Protein AF-A0AAD6IBX6-F1 (afdb_monomer)

pLDDT: mean 92.09, std 8.13, range [56.56, 98.44]

Sequence (114 aa):
MPEEQGRRFPHWHADSPFQECEDFIRALEKERKRVMGDEKHYYLDTLANHHDYQRRGAGSMLVKWGCDLADKDGVAAYVDASKEGAPLYQRRGFVDFSLPGSEVAAMARGKKTA

Solvent-accessible surface area (backbone atoms only — not comparable to full-atom values): 7007 Å² total; per-residue (Å²): 105,80,89,75,50,72,76,92,61,77,86,72,59,89,88,45,66,56,68,61,53,50,54,51,54,52,49,52,53,49,48,50,44,70,74,46,59,89,58,63,58,49,71,61,86,81,86,86,68,60,77,94,61,54,98,70,52,62,69,59,53,54,53,48,53,53,50,54,50,26,52,74,71,66,24,19,38,37,36,80,25,47,75,86,49,39,67,65,43,43,79,72,60,32,45,78,68,49,58,94,88,56,80,50,38,39,27,41,23,77,53,72,81,131

Radius of gyration: 14.84 Å; Cα contacts (8 Å, |Δi|>4): 126; chains: 1; bounding box: 36×30×38 Å

Foldseek 3Di:
DLVVDDDPDDQDDPPDPRVVVVVVVVVLSVLLCVVQPPFFEAEPPDDDDDPVCPPVCPSLVVLLVRLVVCQVVQGKYWYFAAPVRVVSVVVVQWDFPDDPPDRTTTIIHHHDDD

Organism: Penicillium canescens (NCBI:txid5083)

Structure (mmCIF, N/CA/C/O backbone):
data_AF-A0AAD6IBX6-F1
#
_entry.id   AF-A0AAD6IBX6-F1
#
loop_
_atom_site.group_PDB
_atom_site.id
_atom_site.type_symbol
_atom_site.label_atom_id
_atom_site.label_alt_id
_atom_site.label_comp_id
_atom_site.label_asym_id
_atom_site.label_entity_id
_atom_site.label_seq_id
_atom_site.pdbx_PDB_ins_code
_atom_site.Cartn_x
_atom_site.Cartn_y
_atom_site.Cartn_z
_atom_site.occupancy
_atom_site.B_iso_or_equiv
_atom_site.auth_seq_id
_atom_site.auth_comp_id
_atom_site.auth_asym_id
_atom_site.auth_atom_id
_atom_site.pdbx_PDB_model_num
ATOM 1 N N . MET A 1 1 ? 1.404 -11.557 11.112 1.00 60.50 1 MET A N 1
ATOM 2 C CA . MET A 1 1 ? 2.277 -10.370 10.970 1.00 60.50 1 MET A CA 1
ATOM 3 C C . MET A 1 1 ? 3.279 -10.570 9.836 1.00 60.50 1 MET A C 1
ATOM 5 O O . MET A 1 1 ? 3.390 -11.708 9.397 1.00 60.50 1 MET A O 1
ATOM 9 N N . PRO A 1 2 ? 3.961 -9.529 9.308 1.00 62.06 2 PRO A N 1
ATOM 10 C CA . PRO A 1 2 ? 4.959 -9.685 8.240 1.00 62.06 2 PRO A CA 1
ATOM 11 C C . PRO A 1 2 ? 5.982 -10.791 8.525 1.00 62.06 2 P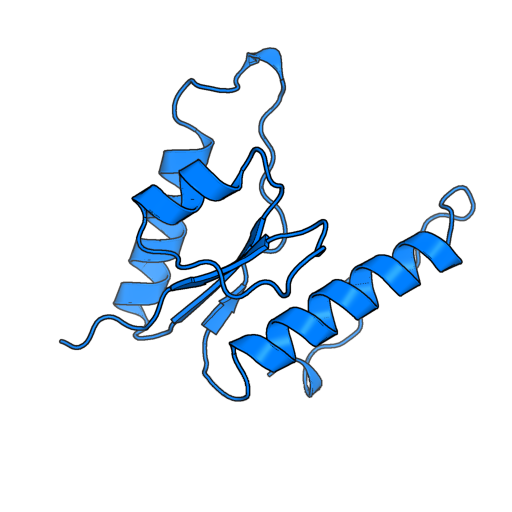RO A C 1
ATOM 13 O O . PRO A 1 2 ? 6.241 -11.619 7.668 1.00 62.06 2 PRO A O 1
ATOM 16 N N . GLU A 1 3 ? 6.492 -10.855 9.755 1.00 67.25 3 GLU A N 1
ATOM 17 C CA . GLU A 1 3 ? 7.457 -11.875 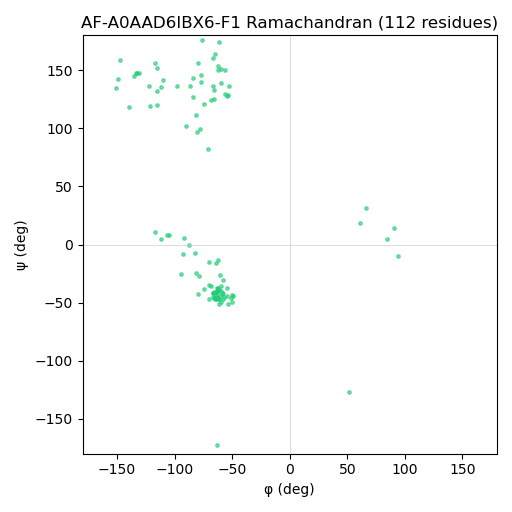10.197 1.00 67.25 3 GLU A CA 1
ATOM 18 C C . GLU A 1 3 ? 6.897 -13.301 10.336 1.00 67.25 3 GLU A C 1
ATOM 20 O O . GLU A 1 3 ? 7.668 -14.253 10.411 1.00 67.25 3 GLU A O 1
ATOM 25 N N . GLU A 1 4 ? 5.576 -13.472 10.352 1.00 71.38 4 GLU A N 1
AT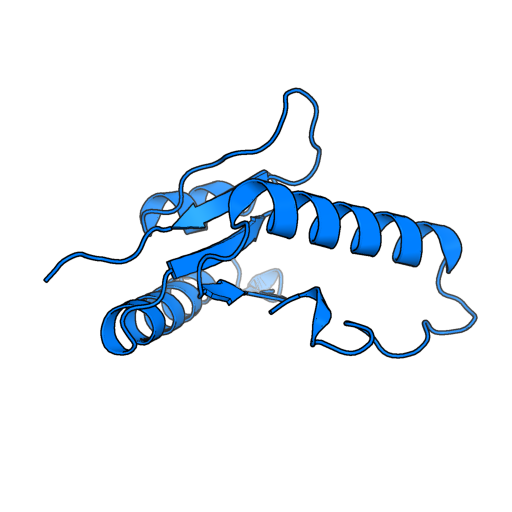OM 26 C CA . GLU A 1 4 ? 4.925 -14.793 10.373 1.00 71.38 4 GLU A CA 1
ATOM 27 C C . GLU A 1 4 ? 4.595 -15.289 8.957 1.00 71.38 4 GLU A C 1
ATOM 29 O O . GLU A 1 4 ? 4.146 -16.420 8.772 1.00 71.38 4 GLU A O 1
ATOM 34 N N . GLN A 1 5 ? 4.763 -14.427 7.951 1.00 68.38 5 GLN A N 1
ATOM 35 C CA . GLN A 1 5 ? 4.484 -14.731 6.556 1.00 68.38 5 GLN A CA 1
ATOM 36 C C . GLN A 1 5 ? 5.733 -15.371 5.943 1.00 68.38 5 GLN A C 1
ATOM 38 O O . GLN A 1 5 ? 6.856 -14.924 6.169 1.00 68.38 5 GLN A O 1
ATOM 43 N N . GLY A 1 6 ? 5.540 -16.439 5.164 1.00 75.62 6 GLY A N 1
ATOM 44 C CA . GLY A 1 6 ? 6.603 -16.968 4.312 1.00 75.62 6 GLY A CA 1
ATOM 45 C C . GLY A 1 6 ? 7.020 -15.950 3.246 1.00 75.62 6 GLY A C 1
ATOM 46 O O . GLY A 1 6 ? 6.564 -14.808 3.224 1.00 75.62 6 GLY A O 1
ATOM 47 N N . ARG A 1 7 ? 7.873 -16.374 2.313 1.00 77.81 7 ARG A N 1
ATOM 48 C CA . ARG A 1 7 ? 8.296 -15.521 1.196 1.00 77.81 7 ARG A CA 1
ATOM 49 C C . ARG A 1 7 ? 7.070 -14.982 0.443 1.00 77.81 7 ARG A C 1
ATOM 51 O O . ARG A 1 7 ? 6.216 -15.770 0.041 1.00 77.81 7 ARG A O 1
ATOM 58 N N . ARG A 1 8 ? 6.998 -13.659 0.253 1.00 79.12 8 ARG A N 1
ATOM 59 C CA . ARG A 1 8 ? 5.861 -12.990 -0.406 1.00 79.12 8 ARG A CA 1
ATOM 60 C C . ARG A 1 8 ? 5.615 -13.512 -1.822 1.00 79.12 8 ARG A C 1
ATOM 62 O O . ARG A 1 8 ? 4.472 -13.744 -2.197 1.00 79.12 8 ARG A O 1
ATOM 69 N N . PHE A 1 9 ? 6.690 -13.727 -2.577 1.00 81.94 9 PHE A N 1
ATOM 70 C CA . PHE A 1 9 ? 6.646 -14.291 -3.921 1.00 81.94 9 PHE A CA 1
ATOM 71 C C . PHE A 1 9 ? 7.348 -15.651 -3.971 1.00 81.94 9 PHE A C 1
ATOM 73 O O . PHE A 1 9 ? 8.275 -15.902 -3.186 1.00 81.94 9 PHE A O 1
ATOM 80 N N . PRO A 1 10 ? 6.936 -16.538 -4.898 1.00 84.88 10 PRO A N 1
ATOM 81 C CA . PRO A 1 10 ? 7.728 -17.711 -5.236 1.00 84.88 10 PRO A CA 1
ATOM 82 C C . PRO A 1 10 ? 9.094 -17.290 -5.797 1.00 84.88 10 PRO A C 1
ATOM 84 O O . PRO A 1 10 ? 9.371 -16.111 -6.013 1.00 84.88 10 PRO A O 1
ATOM 87 N N . HIS A 1 11 ? 9.964 -18.268 -6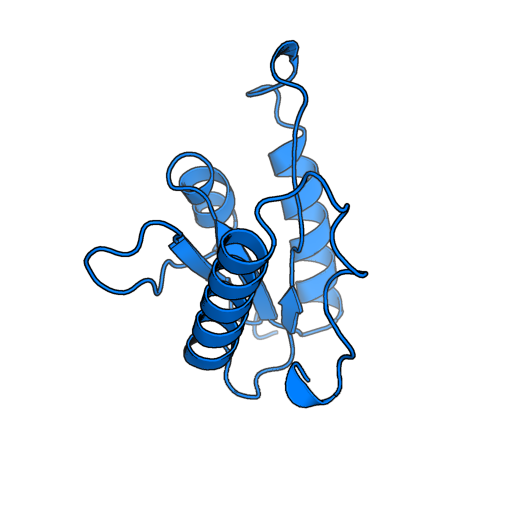.046 1.00 87.62 11 HIS A N 1
ATOM 88 C CA . HIS A 1 11 ? 11.232 -17.989 -6.711 1.00 87.62 11 HIS A CA 1
ATOM 89 C C . HIS A 1 11 ? 10.984 -17.292 -8.060 1.00 87.62 11 HIS A C 1
ATOM 91 O O . HIS A 1 11 ? 10.169 -17.762 -8.856 1.00 87.62 11 HIS A O 1
ATOM 97 N N . TRP A 1 12 ? 11.678 -16.176 -8.294 1.00 90.38 12 TRP A N 1
ATOM 98 C CA . TRP A 1 12 ? 11.652 -15.464 -9.568 1.00 90.38 12 TRP A CA 1
ATOM 99 C C . TRP A 1 12 ? 12.049 -16.379 -10.730 1.00 90.38 12 TRP A C 1
ATOM 101 O O . TRP A 1 12 ? 12.838 -17.312 -10.566 1.00 90.38 12 TRP A O 1
ATOM 111 N N . HIS A 1 13 ? 11.503 -16.099 -11.913 1.00 93.12 13 HIS A N 1
ATOM 112 C CA . HIS A 1 13 ? 11.910 -16.791 -13.132 1.00 93.12 13 HIS A CA 1
ATOM 113 C C . HIS A 1 13 ? 13.395 -16.521 -13.419 1.00 93.12 13 HIS A C 1
ATOM 115 O O . HIS A 1 13 ? 13.891 -15.444 -13.097 1.00 93.12 13 HIS A O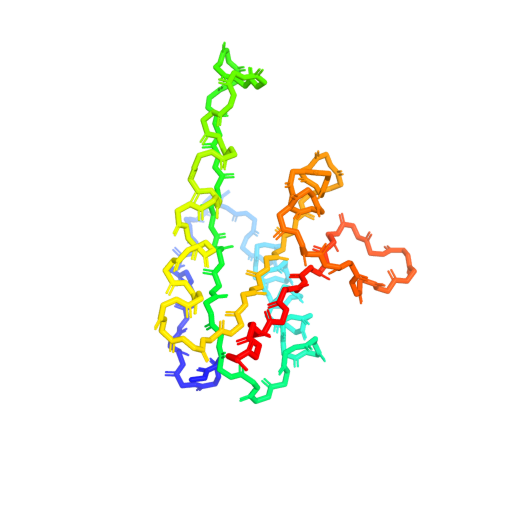 1
ATOM 121 N N . ALA A 1 14 ? 14.093 -17.460 -14.063 1.00 92.50 14 ALA A N 1
ATOM 122 C CA . ALA A 1 14 ? 15.528 -17.332 -14.343 1.00 92.50 14 ALA A CA 1
ATOM 123 C C . ALA A 1 14 ? 15.880 -16.082 -15.174 1.00 92.50 14 ALA A C 1
ATOM 125 O O . ALA A 1 14 ? 16.945 -15.504 -14.990 1.00 92.50 14 ALA A O 1
ATOM 126 N N . ASP A 1 15 ? 14.960 -15.648 -16.038 1.00 95.12 15 ASP A N 1
ATOM 127 C CA . ASP A 1 15 ? 15.118 -14.447 -16.873 1.00 95.12 15 ASP A CA 1
ATOM 128 C C . ASP A 1 15 ? 14.780 -13.139 -16.140 1.00 95.12 15 ASP A C 1
ATOM 130 O O . ASP A 1 15 ? 14.938 -12.052 -16.690 1.00 95.12 15 ASP A O 1
ATOM 134 N N . SER A 1 16 ? 14.253 -13.220 -14.916 1.00 93.50 16 SER A N 1
ATOM 135 C CA . SER A 1 16 ? 13.980 -12.028 -14.113 1.00 93.50 16 SER A CA 1
ATOM 136 C C . SER A 1 16 ? 15.286 -11.494 -13.525 1.00 93.50 16 SER A C 1
ATOM 138 O O . SER A 1 16 ? 16.146 -12.290 -13.137 1.00 93.50 16 SER A O 1
ATOM 140 N N . PRO A 1 17 ? 15.441 -10.167 -13.382 1.00 94.12 17 PRO A N 1
ATOM 141 C CA . PRO A 1 17 ? 16.592 -9.589 -12.703 1.00 94.12 17 PRO A CA 1
ATOM 142 C C . PRO A 1 17 ? 16.494 -9.876 -11.197 1.00 94.12 17 PRO A C 1
ATOM 144 O O . PRO A 1 17 ? 16.017 -9.062 -10.412 1.00 94.12 17 PRO A O 1
ATOM 147 N N . PHE A 1 18 ? 16.914 -11.080 -10.796 1.00 91.31 18 PHE A N 1
ATOM 148 C CA . PHE A 1 18 ? 16.639 -11.657 -9.477 1.00 91.31 18 PHE A CA 1
ATOM 149 C C . PHE A 1 18 ? 16.985 -10.709 -8.327 1.00 91.31 18 PHE A C 1
ATOM 151 O O . PHE A 1 18 ? 16.163 -10.492 -7.439 1.00 91.31 18 PHE A O 1
ATOM 158 N N . GLN A 1 19 ? 18.192 -10.136 -8.354 1.00 92.38 19 GLN A N 1
ATOM 159 C CA . GLN A 1 19 ? 18.669 -9.276 -7.274 1.00 92.38 19 GLN A CA 1
ATOM 160 C C . GLN A 1 19 ? 17.843 -7.990 -7.175 1.00 92.38 19 GLN A C 1
ATOM 162 O O . GLN A 1 19 ? 17.460 -7.595 -6.081 1.00 92.38 19 GLN A O 1
ATOM 167 N N . GLU A 1 20 ? 17.495 -7.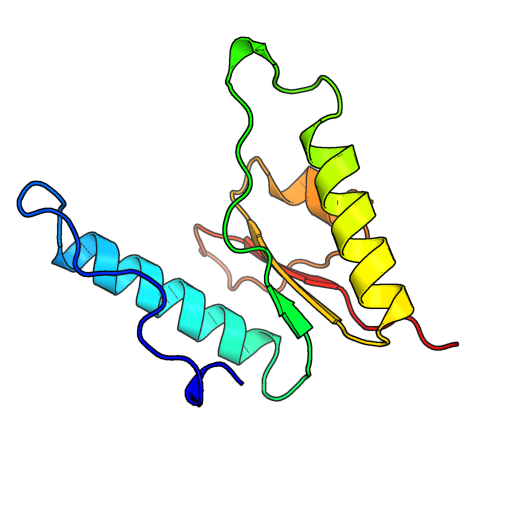389 -8.311 1.00 93.88 20 GLU A N 1
ATOM 168 C CA . GLU A 1 20 ? 16.686 -6.169 -8.361 1.00 93.88 20 GLU A CA 1
ATOM 169 C C . GLU A 1 20 ? 15.261 -6.430 -7.860 1.00 93.88 20 GLU A C 1
ATOM 171 O O . GLU A 1 20 ? 14.722 -5.638 -7.087 1.00 93.88 20 GLU A O 1
ATOM 176 N N . CYS A 1 21 ? 14.663 -7.565 -8.240 1.00 92.88 21 CYS A N 1
ATOM 177 C CA . CYS A 1 21 ? 13.356 -7.973 -7.733 1.00 92.88 21 CYS A CA 1
ATOM 178 C C . CYS A 1 21 ? 13.386 -8.200 -6.215 1.00 92.88 21 CYS A C 1
ATOM 180 O O . CYS A 1 21 ? 12.515 -7.702 -5.503 1.00 92.88 21 CYS A O 1
ATOM 182 N N . GLU A 1 22 ? 14.388 -8.917 -5.701 1.00 91.81 22 GLU A N 1
ATOM 183 C CA . GLU A 1 22 ? 14.536 -9.146 -4.261 1.00 91.81 22 GLU A CA 1
ATOM 184 C C . GLU A 1 22 ? 14.748 -7.841 -3.491 1.00 91.81 22 GLU A C 1
ATOM 186 O O . GLU A 1 22 ? 14.097 -7.630 -2.467 1.00 91.81 22 GLU A O 1
ATOM 191 N N . ASP A 1 23 ? 15.624 -6.960 -3.973 1.00 93.31 23 ASP A N 1
ATOM 192 C CA . ASP A 1 23 ? 15.914 -5.681 -3.323 1.00 93.31 23 ASP A CA 1
ATOM 193 C C . ASP A 1 23 ? 14.678 -4.781 -3.304 1.00 93.31 23 ASP A C 1
ATOM 195 O O . ASP A 1 23 ? 14.361 -4.179 -2.274 1.00 93.31 23 ASP A O 1
ATOM 199 N N . PHE A 1 24 ? 13.924 -4.758 -4.406 1.00 92.31 24 PHE A N 1
ATOM 200 C CA . PHE A 1 24 ? 12.663 -4.034 -4.486 1.00 92.31 24 PHE A CA 1
ATOM 201 C C . PHE A 1 24 ? 11.641 -4.566 -3.475 1.00 92.31 24 PHE A C 1
ATOM 203 O O . PHE A 1 24 ? 11.113 -3.794 -2.675 1.00 92.31 24 PHE A O 1
ATOM 210 N N . ILE A 1 25 ? 11.395 -5.880 -3.439 1.00 91.94 25 ILE A N 1
ATOM 211 C CA . ILE A 1 25 ? 10.423 -6.464 -2.504 1.00 91.94 25 ILE A CA 1
ATOM 212 C C . ILE A 1 25 ? 10.839 -6.260 -1.046 1.00 91.94 25 ILE A C 1
ATOM 214 O O . ILE A 1 25 ? 9.998 -5.895 -0.222 1.00 91.94 25 ILE A O 1
ATOM 218 N N . ARG A 1 26 ? 12.130 -6.405 -0.727 1.00 91.50 26 ARG A N 1
ATOM 219 C CA . ARG A 1 26 ? 12.655 -6.129 0.620 1.00 91.50 26 ARG A CA 1
ATOM 220 C C . ARG A 1 26 ? 12.444 -4.675 1.027 1.00 91.50 26 ARG A C 1
ATOM 222 O O . ARG A 1 26 ? 12.123 -4.413 2.187 1.00 91.50 26 ARG A O 1
ATOM 229 N N . ALA A 1 27 ? 12.610 -3.733 0.099 1.00 92.81 27 ALA A N 1
ATOM 230 C CA . ALA A 1 27 ? 12.347 -2.324 0.363 1.00 92.81 27 ALA A CA 1
ATOM 231 C C . ALA A 1 27 ? 10.865 -2.083 0.699 1.00 92.81 27 ALA A C 1
ATOM 233 O O . ALA A 1 27 ? 10.580 -1.442 1.710 1.00 92.81 27 ALA A O 1
ATOM 234 N N . LEU A 1 28 ? 9.933 -2.661 -0.069 1.00 93.81 28 LEU A N 1
ATOM 235 C CA . LEU A 1 28 ? 8.494 -2.555 0.215 1.00 93.81 28 LEU A CA 1
ATOM 236 C C . LEU A 1 28 ? 8.129 -3.155 1.582 1.00 93.81 28 LEU A C 1
ATOM 238 O O . LEU A 1 28 ? 7.408 -2.548 2.372 1.00 93.81 28 LEU A O 1
ATOM 242 N N . GLU A 1 29 ? 8.665 -4.333 1.913 1.00 92.25 29 GLU A N 1
ATOM 243 C CA . GLU A 1 29 ? 8.421 -4.969 3.214 1.00 92.25 29 GLU A CA 1
ATOM 244 C C . GLU A 1 29 ? 8.948 -4.126 4.382 1.00 92.25 29 GLU A C 1
ATOM 246 O O . GLU A 1 29 ? 8.280 -4.011 5.417 1.00 92.25 29 GLU A O 1
ATOM 251 N N . LYS A 1 30 ? 10.116 -3.495 4.210 1.00 92.75 30 LYS A N 1
ATOM 252 C CA . LYS A 1 30 ? 10.696 -2.583 5.199 1.00 92.75 30 LYS A CA 1
ATOM 253 C C . LYS A 1 30 ? 9.819 -1.351 5.409 1.00 92.75 30 LYS A C 1
ATOM 255 O O . LYS A 1 30 ? 9.575 -0.979 6.557 1.00 92.75 30 LYS A O 1
ATOM 260 N N . GLU A 1 31 ? 9.325 -0.742 4.335 1.00 95.50 31 GLU A N 1
ATOM 261 C CA . GLU A 1 31 ? 8.441 0.423 4.422 1.00 95.50 31 GLU A CA 1
ATOM 262 C C . GLU A 1 31 ? 7.099 0.067 5.064 1.00 95.50 31 GLU A C 1
ATOM 264 O O . GLU A 1 31 ? 6.649 0.774 5.968 1.00 95.50 31 GLU A O 1
ATOM 269 N N . ARG A 1 32 ? 6.511 -1.081 4.710 1.00 94.50 32 ARG A N 1
ATOM 270 C CA . ARG A 1 32 ? 5.301 -1.584 5.371 1.00 94.50 32 ARG A CA 1
ATOM 271 C C . ARG A 1 32 ? 5.508 -1.762 6.867 1.00 94.50 32 ARG A C 1
ATOM 273 O O . ARG A 1 32 ? 4.683 -1.302 7.653 1.00 94.50 32 ARG A O 1
ATOM 280 N N . LYS A 1 33 ? 6.615 -2.392 7.272 1.00 93.81 33 LYS A N 1
ATOM 281 C CA . LYS A 1 33 ? 6.946 -2.578 8.691 1.00 93.81 33 LYS A CA 1
ATOM 282 C C . LYS A 1 33 ? 7.167 -1.244 9.403 1.00 93.81 33 LYS A C 1
ATOM 284 O O . LYS A 1 33 ? 6.702 -1.081 10.525 1.00 93.81 33 LYS A O 1
ATOM 289 N N . ARG A 1 34 ? 7.825 -0.277 8.759 1.00 96.00 34 ARG A N 1
ATOM 290 C CA . ARG A 1 34 ? 8.038 1.067 9.316 1.00 96.00 34 ARG A CA 1
ATOM 291 C C . ARG A 1 34 ? 6.721 1.811 9.544 1.00 96.00 34 ARG A C 1
ATOM 293 O O . ARG A 1 34 ? 6.576 2.461 10.573 1.00 96.00 34 ARG A O 1
ATOM 300 N N . VAL A 1 35 ? 5.800 1.754 8.583 1.00 97.00 35 VAL A N 1
ATOM 301 C CA . VAL A 1 35 ? 4.541 2.514 8.632 1.00 97.00 35 VAL A CA 1
ATOM 302 C C . VAL A 1 35 ? 3.508 1.844 9.532 1.00 97.00 35 VAL A C 1
ATOM 304 O O . VAL A 1 35 ? 2.835 2.528 10.297 1.00 97.00 35 VAL A O 1
ATOM 307 N N . MET A 1 36 ? 3.379 0.519 9.455 1.00 95.81 36 MET A N 1
ATOM 308 C CA . MET A 1 36 ? 2.330 -0.207 10.170 1.00 95.81 36 MET A CA 1
ATOM 309 C C . MET A 1 36 ? 2.783 -0.746 11.528 1.00 95.81 36 MET A C 1
ATOM 311 O O . MET A 1 36 ? 1.943 -0.943 12.400 1.00 95.81 36 MET A O 1
ATOM 315 N N . GLY A 1 37 ? 4.080 -0.992 11.733 1.00 93.81 37 GLY A N 1
ATOM 316 C CA . GLY A 1 37 ? 4.567 -1.683 12.927 1.00 93.81 37 GLY A CA 1
ATOM 317 C C . GLY A 1 37 ? 3.812 -2.996 13.151 1.00 93.81 37 GLY A C 1
ATOM 318 O O . 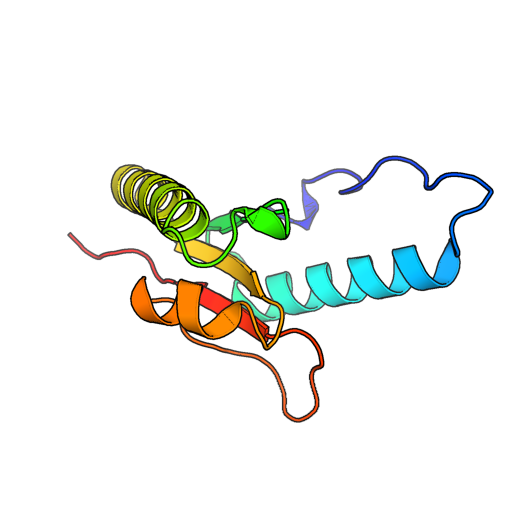GLY A 1 37 ? 3.664 -3.796 12.223 1.00 93.81 37 GLY A O 1
ATOM 319 N N . ASP A 1 38 ? 3.276 -3.160 14.361 1.00 91.94 38 ASP A N 1
ATOM 320 C CA . ASP A 1 38 ? 2.485 -4.327 14.775 1.00 91.94 38 ASP A CA 1
ATOM 321 C C . ASP A 1 38 ? 0.970 -4.141 14.557 1.00 91.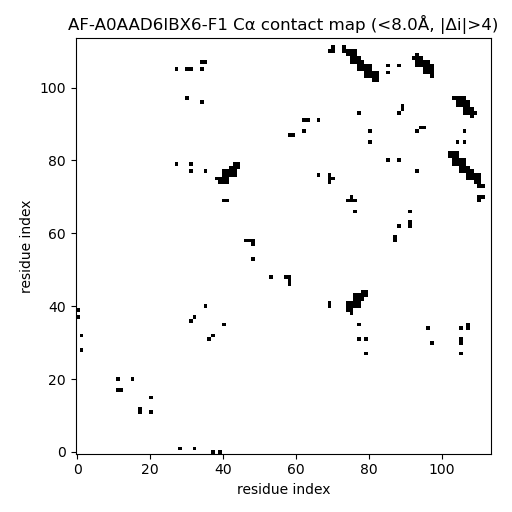94 38 ASP A C 1
ATOM 323 O O . ASP A 1 38 ? 0.161 -4.973 14.972 1.00 91.94 38 ASP A O 1
ATOM 327 N N . GLU A 1 39 ? 0.543 -3.043 13.928 1.00 93.31 39 GLU A N 1
ATOM 328 C CA . GLU A 1 39 ? -0.874 -2.788 13.685 1.00 93.31 39 GLU A CA 1
ATOM 329 C C . GLU A 1 39 ? -1.447 -3.830 12.721 1.00 93.31 39 GLU A C 1
ATOM 331 O O . GLU A 1 39 ? -0.968 -3.995 11.598 1.00 93.31 39 GLU A O 1
ATOM 336 N N . LYS A 1 40 ? -2.524 -4.518 13.115 1.00 93.19 40 LYS A N 1
ATOM 337 C CA . LYS A 1 40 ? -3.192 -5.492 12.240 1.00 93.19 40 LYS A CA 1
ATOM 338 C C . LYS A 1 40 ? -3.865 -4.779 11.064 1.00 93.19 40 LYS A C 1
ATOM 340 O O . LYS A 1 40 ? -4.720 -3.911 11.261 1.00 93.19 40 LYS A O 1
ATOM 345 N N . HIS A 1 41 ? -3.516 -5.190 9.847 1.00 95.25 41 HIS A N 1
ATOM 346 C CA . HIS A 1 41 ? -3.972 -4.545 8.621 1.00 95.25 41 HIS A CA 1
ATOM 347 C C . HIS A 1 41 ? -4.152 -5.514 7.456 1.00 95.25 41 HIS A C 1
ATOM 349 O O . HIS A 1 41 ? -3.529 -6.576 7.402 1.00 95.25 41 HIS A O 1
ATOM 355 N N . TYR A 1 42 ? -4.959 -5.097 6.486 1.00 96.38 42 TYR A N 1
ATOM 356 C CA . TYR A 1 42 ? -4.918 -5.645 5.138 1.00 96.38 42 TYR A CA 1
ATOM 357 C C . TYR A 1 42 ? -3.847 -4.976 4.300 1.00 96.38 42 TYR A C 1
ATOM 359 O O . TYR A 1 42 ? -3.604 -3.775 4.404 1.00 96.38 42 TYR A O 1
ATOM 367 N N . TYR A 1 43 ? -3.217 -5.779 3.452 1.00 95.00 43 TYR A N 1
ATOM 368 C CA . TYR A 1 43 ? -2.230 -5.318 2.499 1.00 95.00 43 TYR A CA 1
ATOM 369 C C . TYR A 1 43 ? -2.755 -5.532 1.084 1.00 95.00 43 TYR A C 1
ATOM 371 O O . TYR A 1 43 ? -3.057 -6.662 0.699 1.00 95.00 43 TYR A O 1
ATOM 379 N N . LEU A 1 44 ? -2.889 -4.446 0.321 1.00 95.94 44 LEU A N 1
ATOM 380 C CA . LEU A 1 44 ? -3.203 -4.536 -1.099 1.00 95.94 44 LEU A CA 1
ATOM 381 C C . LEU A 1 44 ? -1.914 -4.839 -1.869 1.00 95.94 44 LEU A C 1
ATOM 383 O O . LEU A 1 44 ? -1.138 -3.936 -2.166 1.00 95.94 44 LEU A O 1
ATOM 387 N N . ASP A 1 45 ? -1.709 -6.121 -2.167 1.00 89.88 45 ASP A N 1
ATOM 388 C CA . ASP A 1 45 ? -0.467 -6.636 -2.748 1.00 89.88 45 ASP A CA 1
ATOM 389 C C . ASP A 1 45 ? -0.249 -6.204 -4.206 1.00 89.88 45 ASP A C 1
ATOM 391 O O . ASP A 1 45 ? 0.833 -5.763 -4.582 1.00 89.88 45 ASP A O 1
ATOM 395 N N . THR A 1 46 ? -1.277 -6.321 -5.051 1.00 91.19 46 THR A N 1
ATOM 396 C CA . THR A 1 46 ? -1.219 -5.908 -6.459 1.00 91.19 46 THR A CA 1
ATOM 397 C C . THR A 1 46 ? -2.598 -5.485 -6.947 1.00 91.19 46 THR A C 1
ATOM 399 O O . THR A 1 46 ? -3.595 -6.173 -6.733 1.00 91.19 46 THR A O 1
ATOM 402 N N . LEU A 1 47 ? -2.649 -4.356 -7.652 1.00 93.19 47 LEU A N 1
ATOM 403 C CA . LEU A 1 47 ? -3.832 -3.886 -8.362 1.00 93.19 47 LEU A CA 1
ATOM 404 C C . LEU A 1 47 ? -3.405 -3.308 -9.707 1.00 93.19 47 LEU A C 1
ATOM 406 O O . LEU A 1 47 ? -2.686 -2.314 -9.764 1.00 93.19 47 LEU A O 1
ATOM 410 N N . ALA A 1 48 ? -3.895 -3.903 -10.787 1.00 91.62 48 ALA A N 1
ATOM 411 C CA . ALA A 1 48 ? -3.615 -3.454 -12.140 1.00 91.62 48 ALA A CA 1
ATOM 412 C C . ALA A 1 48 ? -4.906 -3.397 -12.956 1.00 91.62 48 ALA A C 1
ATOM 414 O O . ALA A 1 48 ? -5.820 -4.196 -12.764 1.00 91.62 48 ALA A O 1
ATOM 415 N N . ASN A 1 49 ? -4.965 -2.447 -13.887 1.00 91.19 49 ASN A N 1
ATOM 416 C CA . ASN A 1 49 ? -5.995 -2.394 -14.916 1.00 91.19 49 ASN A CA 1
ATOM 417 C C . ASN A 1 49 ? -5.302 -2.418 -16.274 1.00 91.19 49 ASN A C 1
ATOM 419 O O . ASN A 1 49 ? -4.332 -1.681 -16.480 1.00 91.19 49 ASN A O 1
ATOM 423 N N . HIS A 1 50 ? -5.838 -3.210 -17.201 1.00 92.69 50 HIS A N 1
ATOM 424 C CA . HIS A 1 50 ? -5.412 -3.179 -18.595 1.00 92.69 50 HIS A CA 1
ATOM 425 C C . HIS A 1 50 ? -5.486 -1.743 -19.131 1.00 92.69 50 HIS A C 1
ATOM 427 O O . HIS A 1 50 ? -6.466 -1.041 -18.865 1.00 92.69 50 HIS A O 1
ATOM 433 N N . HIS A 1 51 ? -4.458 -1.313 -19.868 1.00 91.31 51 HIS A N 1
ATOM 434 C CA . HIS A 1 51 ? -4.257 0.083 -20.269 1.00 91.31 51 HIS A CA 1
ATOM 435 C C . HIS A 1 51 ? -5.511 0.703 -20.917 1.00 91.31 51 HIS A C 1
ATOM 437 O O . HIS A 1 51 ? -5.987 1.748 -20.475 1.00 91.31 51 HIS A O 1
ATOM 443 N N . ASP A 1 52 ? -6.145 -0.016 -21.847 1.00 95.75 52 ASP A N 1
ATOM 444 C CA . ASP A 1 52 ? -7.351 0.436 -22.571 1.00 95.75 52 ASP A CA 1
ATOM 445 C C . ASP A 1 52 ? -8.601 0.645 -21.691 1.00 95.75 52 ASP A C 1
ATOM 447 O O . ASP A 1 52 ? -9.571 1.302 -22.094 1.00 95.75 52 ASP A O 1
ATOM 451 N N . TYR A 1 53 ? -8.587 0.106 -20.471 1.00 94.31 53 TYR A N 1
ATOM 452 C CA . TYR A 1 53 ? -9.697 0.143 -19.516 1.00 94.31 53 TYR A CA 1
ATOM 453 C C . TYR A 1 53 ? -9.399 1.015 -18.286 1.00 94.31 53 TYR A C 1
ATOM 455 O O . TYR A 1 53 ? -10.216 1.098 -17.362 1.00 94.31 53 TYR A O 1
ATOM 463 N N . GLN A 1 54 ? -8.255 1.701 -18.258 1.00 91.75 54 GLN A N 1
ATOM 464 C CA . GLN A 1 54 ? -7.918 2.640 -17.191 1.00 91.75 54 GLN A CA 1
ATOM 465 C C . GLN A 1 54 ? -8.839 3.869 -17.199 1.00 91.75 54 GLN A C 1
ATOM 467 O O . GLN A 1 54 ? -9.495 4.189 -18.187 1.00 91.75 54 GLN A O 1
ATOM 472 N N . ARG A 1 55 ? -8.897 4.576 -16.062 1.00 89.81 55 ARG A N 1
ATOM 473 C CA . ARG A 1 55 ? -9.700 5.804 -15.860 1.00 89.81 55 ARG A CA 1
ATOM 474 C C . ARG A 1 55 ? -11.220 5.632 -16.041 1.00 89.81 55 ARG A C 1
ATOM 476 O O . ARG A 1 55 ? -11.938 6.617 -16.143 1.00 89.81 55 ARG A O 1
ATOM 483 N N . ARG A 1 56 ? -11.723 4.391 -15.979 1.00 94.38 56 ARG A N 1
ATOM 484 C CA . ARG A 1 56 ? -13.164 4.048 -16.023 1.00 94.38 56 ARG A CA 1
ATOM 485 C C . ARG A 1 56 ? -13.753 3.597 -14.680 1.00 94.38 56 ARG A C 1
ATOM 487 O O . ARG A 1 56 ? -14.874 3.114 -14.623 1.00 94.38 56 ARG A O 1
ATOM 494 N N . GLY A 1 57 ? -12.992 3.718 -13.591 1.00 93.69 57 GLY A N 1
ATOM 495 C CA . GLY A 1 57 ? -13.476 3.458 -12.229 1.00 93.69 57 GLY A CA 1
ATOM 496 C C . GLY A 1 57 ? -13.248 2.047 -11.675 1.00 93.69 57 GLY A C 1
ATOM 497 O O . GLY A 1 57 ? -13.381 1.881 -10.465 1.00 93.69 57 GLY A O 1
ATOM 498 N N . ALA A 1 58 ? -12.811 1.072 -12.481 1.00 95.06 58 ALA A N 1
ATOM 499 C CA . ALA A 1 58 ? -12.593 -0.313 -12.034 1.00 95.06 58 ALA A CA 1
ATOM 500 C C . ALA A 1 58 ? -11.676 -0.416 -10.797 1.00 95.06 58 ALA A C 1
ATOM 502 O O . ALA A 1 58 ? -12.071 -0.968 -9.771 1.00 95.06 58 ALA A O 1
ATOM 503 N N . GLY A 1 59 ? -10.499 0.223 -10.831 1.00 94.44 59 GLY A N 1
ATOM 504 C CA . GLY A 1 59 ? -9.601 0.256 -9.668 1.00 94.44 59 GLY A CA 1
ATOM 505 C C . GLY A 1 59 ? -10.235 0.905 -8.431 1.00 94.44 59 GLY A C 1
ATOM 506 O O . GLY A 1 59 ? -10.047 0.435 -7.317 1.00 94.44 59 GLY A O 1
ATOM 507 N N . SER A 1 60 ? -11.060 1.939 -8.613 1.00 95.12 60 SER A N 1
ATOM 508 C CA . SER A 1 60 ? -11.750 2.610 -7.501 1.00 95.12 60 SER A CA 1
ATOM 509 C C . SER A 1 60 ? -12.807 1.728 -6.848 1.00 95.12 60 SER A C 1
ATOM 511 O O . SER A 1 60 ? -12.983 1.799 -5.632 1.00 95.12 60 SER A O 1
ATOM 513 N N . MET A 1 61 ? -13.494 0.899 -7.637 1.00 96.56 61 MET A N 1
ATOM 514 C CA . MET A 1 61 ? -14.454 -0.079 -7.129 1.00 96.56 61 MET A CA 1
ATOM 515 C C . MET A 1 61 ? -13.754 -1.152 -6.292 1.00 96.56 61 MET A C 1
ATOM 517 O O . MET A 1 61 ? -14.193 -1.425 -5.177 1.00 96.56 61 MET A O 1
ATOM 521 N N . LEU A 1 62 ? -12.638 -1.696 -6.787 1.00 96.94 62 LEU A N 1
ATOM 522 C CA . LEU A 1 62 ? -11.868 -2.729 -6.089 1.00 96.94 62 LEU A CA 1
ATOM 523 C C . LEU A 1 62 ? -11.264 -2.212 -4.777 1.00 96.94 62 LEU A C 1
ATOM 525 O O . LEU A 1 62 ? -11.430 -2.840 -3.734 1.00 96.94 62 LEU A O 1
ATOM 529 N N . VAL A 1 63 ? -10.640 -1.027 -4.797 1.00 97.44 63 VAL A N 1
ATOM 530 C CA . VAL A 1 63 ? -10.088 -0.413 -3.576 1.00 97.44 63 VAL A CA 1
ATOM 531 C C . VAL A 1 63 ? -11.195 -0.108 -2.571 1.00 97.44 63 VAL A C 1
ATOM 533 O O . VAL A 1 63 ? -11.014 -0.354 -1.381 1.00 97.44 63 VAL A O 1
ATOM 536 N N . LYS A 1 64 ? -12.353 0.398 -3.024 1.00 97.56 64 LYS A N 1
ATOM 537 C CA . LYS A 1 64 ? -13.490 0.649 -2.130 1.00 97.56 64 LYS A CA 1
ATOM 538 C C . LYS A 1 64 ? -13.938 -0.640 -1.445 1.00 97.56 64 LYS A C 1
ATOM 540 O O . LYS A 1 64 ? -14.064 -0.640 -0.228 1.00 97.56 64 LYS A O 1
ATOM 545 N N . TRP A 1 65 ? -14.133 -1.715 -2.206 1.00 97.88 65 TRP A N 1
ATOM 546 C CA . TRP A 1 65 ? -14.536 -3.006 -1.653 1.00 97.88 65 TRP A CA 1
ATOM 547 C C . TRP A 1 65 ? -13.546 -3.506 -0.590 1.00 97.88 65 TRP A C 1
ATOM 549 O O . TRP A 1 65 ? -13.965 -3.880 0.503 1.00 97.88 65 TRP A O 1
ATOM 559 N N . GLY A 1 66 ? -12.238 -3.427 -0.859 1.00 97.62 66 GLY A N 1
ATOM 560 C CA . GLY A 1 66 ? -11.213 -3.814 0.117 1.00 97.62 66 GLY A CA 1
ATOM 561 C C . GLY A 1 66 ? -11.219 -2.941 1.379 1.00 97.62 66 GLY A C 1
ATOM 562 O O . GLY A 1 66 ? -11.057 -3.454 2.483 1.00 97.62 66 GLY A O 1
ATOM 563 N N . CYS A 1 67 ? -11.467 -1.634 1.238 1.00 97.81 67 CYS A N 1
ATOM 564 C CA . CYS A 1 67 ? -11.613 -0.728 2.382 1.00 97.81 67 CYS A CA 1
ATOM 565 C C . CYS A 1 67 ? -12.866 -1.032 3.208 1.00 97.81 67 CYS A C 1
ATOM 567 O O . CYS A 1 67 ? -12.802 -0.996 4.432 1.00 97.81 67 CYS A O 1
ATOM 569 N N . ASP A 1 68 ? -13.995 -1.320 2.554 1.00 97.44 68 ASP A N 1
ATOM 570 C CA . ASP A 1 68 ? -15.238 -1.682 3.239 1.00 97.44 68 ASP A CA 1
ATOM 571 C C . ASP A 1 68 ? -15.052 -2.987 4.036 1.00 97.44 68 ASP A C 1
ATOM 573 O O . ASP A 1 68 ? -15.560 -3.114 5.149 1.00 97.44 68 ASP A O 1
ATOM 577 N N . LEU A 1 69 ? -14.293 -3.945 3.489 1.00 97.69 69 LEU A N 1
ATOM 578 C CA . LEU A 1 69 ? -13.944 -5.182 4.185 1.00 97.69 69 LEU A CA 1
ATOM 579 C C . LEU A 1 69 ? -13.027 -4.916 5.391 1.00 97.69 69 LEU A C 1
ATOM 581 O O . LEU A 1 69 ? -13.302 -5.415 6.477 1.00 97.69 69 LEU A O 1
ATOM 585 N N . ALA A 1 70 ? -11.992 -4.083 5.233 1.00 97.31 70 ALA A N 1
ATOM 586 C CA . ALA A 1 70 ? -11.117 -3.685 6.341 1.00 97.31 70 ALA A CA 1
ATOM 587 C C . ALA A 1 70 ? -11.898 -2.994 7.475 1.00 97.31 70 ALA A C 1
ATOM 589 O O . ALA A 1 70 ? -11.694 -3.307 8.647 1.00 97.31 70 ALA A O 1
ATOM 590 N N . ASP A 1 71 ? -12.834 -2.104 7.120 1.00 97.06 71 ASP A N 1
ATOM 591 C CA . ASP A 1 71 ? -13.720 -1.428 8.073 1.00 97.06 71 ASP A CA 1
ATOM 592 C C . ASP A 1 71 ? -14.597 -2.434 8.830 1.00 97.06 71 ASP A C 1
ATOM 594 O O . ASP A 1 71 ? -14.690 -2.369 10.055 1.00 97.06 71 ASP A O 1
ATOM 598 N N . LYS A 1 72 ? -15.216 -3.384 8.115 1.00 97.06 72 LYS A N 1
ATOM 599 C CA . LYS A 1 72 ? -16.052 -4.436 8.710 1.00 97.06 72 LYS A CA 1
ATOM 600 C C . LYS A 1 72 ? -15.270 -5.294 9.707 1.00 97.06 72 LYS A C 1
ATOM 602 O O . LYS A 1 72 ? -15.806 -5.649 10.753 1.00 97.06 72 LYS A O 1
ATOM 607 N N . ASP A 1 73 ? -14.025 -5.616 9.380 1.00 96.56 73 ASP A N 1
ATOM 608 C CA . ASP A 1 73 ? -13.179 -6.488 10.196 1.00 96.56 73 ASP A CA 1
ATOM 609 C C . ASP A 1 73 ? -12.408 -5.721 11.285 1.00 96.56 73 ASP A C 1
ATOM 611 O O . ASP A 1 73 ? -11.664 -6.322 12.064 1.00 96.56 73 ASP A O 1
ATOM 615 N N . GLY A 1 74 ? -12.581 -4.395 11.361 1.00 96.50 74 GLY A N 1
ATOM 616 C CA . GLY A 1 74 ? -11.946 -3.543 12.365 1.00 96.50 74 GLY A CA 1
ATOM 617 C C . GLY A 1 74 ? -10.422 -3.467 12.227 1.00 96.50 74 GLY A C 1
ATOM 618 O O . GLY A 1 74 ? -9.717 -3.345 13.231 1.00 96.50 74 GLY A O 1
ATOM 619 N N . VAL A 1 75 ? -9.895 -3.569 11.004 1.00 96.69 75 VAL A N 1
ATOM 620 C CA . VAL A 1 75 ? -8.452 -3.551 10.710 1.00 96.69 75 VAL A CA 1
ATOM 621 C C . VAL A 1 75 ? -8.065 -2.353 9.842 1.00 96.69 75 VAL A C 1
ATOM 623 O O . VAL A 1 75 ? -8.889 -1.777 9.134 1.00 96.69 75 VAL A O 1
ATOM 626 N N . ALA A 1 76 ? -6.795 -1.950 9.913 1.00 97.50 76 ALA A N 1
ATOM 627 C CA . ALA A 1 76 ? -6.252 -0.909 9.043 1.00 97.50 76 ALA A CA 1
ATOM 628 C C . ALA A 1 76 ? -5.999 -1.451 7.619 1.00 97.50 76 ALA A C 1
ATOM 630 O O . ALA A 1 76 ? -6.151 -2.646 7.356 1.00 97.50 76 ALA A O 1
ATOM 631 N N . ALA A 1 77 ? -5.576 -0.589 6.694 1.00 98.06 77 ALA A N 1
ATOM 632 C CA . ALA A 1 77 ? -5.154 -0.993 5.353 1.00 98.06 77 ALA A CA 1
ATOM 633 C C . ALA A 1 77 ? -3.853 -0.295 4.929 1.00 98.06 77 ALA A C 1
ATOM 635 O O . ALA A 1 77 ? -3.637 0.870 5.254 1.00 98.06 77 ALA A O 1
ATOM 636 N N . TYR A 1 78 ? -3.010 -0.999 4.174 1.00 97.94 78 TYR A N 1
ATOM 637 C CA . TYR A 1 78 ? -1.730 -0.513 3.655 1.00 97.94 78 TYR A CA 1
ATOM 638 C C . TYR A 1 78 ? -1.584 -0.829 2.161 1.00 97.94 78 TYR A C 1
ATOM 640 O O . TYR A 1 78 ? -2.085 -1.856 1.689 1.00 97.94 78 TYR A O 1
ATOM 648 N N . VAL A 1 79 ? -0.896 0.042 1.421 1.00 97.94 79 VAL A N 1
ATOM 649 C CA . VAL A 1 79 ? -0.542 -0.163 0.013 1.00 97.94 79 VAL A CA 1
ATOM 650 C C . VAL A 1 79 ? 0.780 0.523 -0.330 1.00 97.94 79 VAL A C 1
ATOM 652 O O . VAL A 1 79 ? 1.047 1.643 0.103 1.00 97.94 79 VAL A O 1
ATOM 655 N N . ASP A 1 80 ? 1.562 -0.144 -1.173 1.00 97.06 80 ASP A N 1
ATOM 656 C CA . ASP A 1 80 ? 2.699 0.437 -1.880 1.00 97.06 80 ASP A CA 1
ATOM 657 C C . ASP A 1 80 ? 2.206 0.997 -3.217 1.00 97.06 80 ASP A C 1
ATOM 659 O O . ASP A 1 80 ? 1.911 0.257 -4.159 1.00 97.06 80 ASP A O 1
ATOM 663 N N . ALA A 1 81 ? 2.028 2.313 -3.289 1.00 96.44 81 ALA A N 1
ATOM 664 C CA . ALA A 1 81 ? 1.429 2.970 -4.440 1.00 96.44 81 ALA A CA 1
ATOM 665 C C . ALA A 1 81 ? 2.490 3.541 -5.386 1.00 96.44 81 ALA A C 1
ATOM 667 O O . ALA A 1 81 ? 3.428 4.221 -4.971 1.00 96.44 81 ALA A O 1
ATOM 668 N N . SER A 1 82 ? 2.293 3.352 -6.692 1.00 93.81 82 SER A N 1
ATOM 669 C CA . SER A 1 82 ? 2.996 4.173 -7.677 1.00 93.81 82 SER A CA 1
ATOM 670 C C . SER A 1 82 ? 2.591 5.642 -7.520 1.00 93.81 82 SER A C 1
ATOM 672 O O . SER A 1 82 ? 1.469 5.946 -7.100 1.00 93.81 82 SER A O 1
ATOM 674 N N . LYS A 1 83 ? 3.469 6.568 -7.924 1.00 90.12 83 LYS A N 1
ATOM 675 C CA . LYS A 1 83 ? 3.167 8.012 -7.921 1.00 90.12 83 LYS A CA 1
ATOM 676 C C . LYS A 1 83 ? 1.887 8.335 -8.714 1.00 90.12 83 LYS A C 1
ATOM 678 O O . LY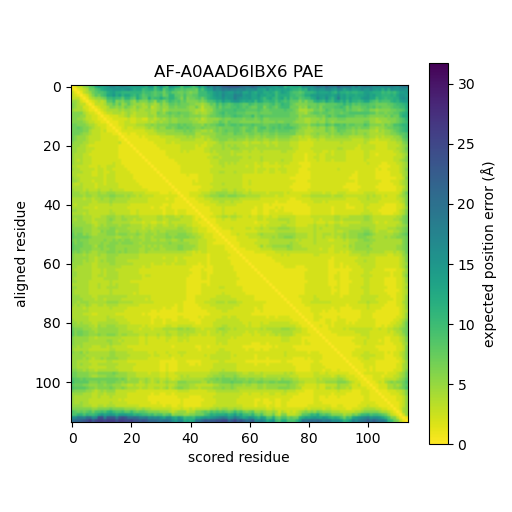S A 1 83 ? 1.084 9.152 -8.275 1.00 90.12 83 LYS A O 1
ATOM 683 N N . GLU A 1 84 ? 1.645 7.643 -9.834 1.00 89.75 84 GLU A N 1
ATOM 684 C CA . GLU A 1 84 ? 0.407 7.782 -10.623 1.00 89.75 84 GLU A CA 1
ATOM 685 C C . GLU A 1 84 ? -0.826 7.202 -9.904 1.00 89.75 84 GLU A C 1
ATOM 687 O O . GLU A 1 84 ? -1.931 7.734 -10.021 1.00 89.75 84 GLU A O 1
ATOM 692 N N . GLY A 1 85 ? -0.651 6.116 -9.147 1.00 91.44 85 GLY A N 1
ATOM 693 C CA . GLY A 1 85 ? -1.721 5.446 -8.412 1.00 91.44 85 GLY A CA 1
ATOM 694 C C . GLY A 1 85 ? -2.108 6.139 -7.104 1.00 91.44 85 GLY A C 1
ATOM 695 O O . GLY A 1 85 ? -3.262 6.034 -6.692 1.00 91.44 85 GLY A O 1
ATOM 696 N N . ALA A 1 86 ? -1.198 6.880 -6.466 1.00 95.06 86 ALA A N 1
ATOM 697 C CA . ALA A 1 86 ? -1.412 7.504 -5.155 1.00 95.06 86 ALA A CA 1
ATOM 698 C C . ALA A 1 86 ? -2.727 8.313 -5.036 1.00 95.06 86 ALA A C 1
ATOM 700 O O . ALA A 1 86 ? -3.469 8.096 -4.068 1.00 95.06 86 ALA A O 1
ATOM 701 N N . PRO A 1 87 ? -3.130 9.146 -6.023 1.00 95.19 87 PRO A N 1
ATOM 702 C CA . PRO A 1 87 ? -4.395 9.883 -5.959 1.00 95.19 87 PRO A CA 1
ATOM 703 C C . PRO A 1 87 ? -5.645 8.995 -5.863 1.00 95.19 87 PRO A C 1
ATOM 705 O O . PRO A 1 87 ? -6.674 9.430 -5.346 1.00 95.19 87 PRO A O 1
ATOM 708 N N . LEU A 1 88 ? -5.600 7.752 -6.363 1.00 95.38 88 LEU A N 1
ATOM 709 C CA . LEU A 1 88 ? -6.701 6.796 -6.207 1.00 95.38 88 LEU A CA 1
ATOM 710 C C . LEU A 1 88 ? -6.920 6.448 -4.733 1.00 95.38 88 LEU A C 1
ATOM 712 O O . LEU A 1 88 ? -8.059 6.463 -4.262 1.00 95.38 88 LEU A O 1
ATOM 716 N N . TYR A 1 89 ? -5.832 6.146 -4.027 1.00 97.75 89 TYR A N 1
ATOM 717 C CA . TYR A 1 89 ? -5.854 5.717 -2.633 1.00 97.75 89 TYR A CA 1
ATOM 718 C C . TYR A 1 89 ? -6.150 6.889 -1.691 1.00 97.75 89 TYR A C 1
ATOM 720 O O . TYR A 1 89 ? -6.959 6.742 -0.774 1.00 97.75 89 TYR A O 1
ATOM 728 N N . GLN A 1 90 ? -5.611 8.082 -1.968 1.00 97.62 90 GLN A N 1
ATOM 729 C CA . GLN A 1 90 ? -5.910 9.302 -1.199 1.00 97.62 90 GLN A CA 1
ATOM 730 C C . GLN A 1 90 ? -7.417 9.580 -1.122 1.00 97.62 90 GLN A C 1
ATOM 732 O O . GLN A 1 90 ? -7.962 9.807 -0.043 1.00 97.62 90 GLN A O 1
ATOM 737 N N . ARG A 1 91 ? -8.138 9.446 -2.246 1.00 95.75 91 ARG A N 1
ATOM 738 C CA . ARG A 1 91 ? -9.608 9.605 -2.289 1.00 95.75 91 ARG A CA 1
ATOM 739 C C . ARG A 1 91 ? -10.375 8.585 -1.437 1.00 95.75 91 ARG A C 1
ATOM 741 O O . ARG A 1 91 ? -11.575 8.748 -1.229 1.00 95.75 91 ARG A O 1
ATOM 748 N N . ARG A 1 92 ? -9.722 7.515 -0.976 1.00 96.00 92 ARG A N 1
ATOM 749 C CA . ARG A 1 92 ? -10.292 6.477 -0.101 1.00 96.00 92 ARG A CA 1
ATOM 750 C C . ARG A 1 92 ? -9.814 6.586 1.351 1.00 96.00 92 ARG A C 1
ATOM 752 O O . ARG A 1 92 ? -10.149 5.720 2.159 1.00 96.00 92 ARG A O 1
ATOM 759 N N . GLY A 1 93 ? -9.108 7.666 1.693 1.00 96.62 93 GLY A N 1
ATOM 760 C CA . GLY A 1 93 ? -8.657 7.960 3.053 1.00 96.62 93 GLY A CA 1
ATOM 761 C C . GLY A 1 93 ? -7.275 7.405 3.391 1.00 96.62 93 GLY A C 1
ATOM 762 O O . GLY A 1 93 ? -6.931 7.349 4.567 1.00 96.62 93 GLY A O 1
ATOM 763 N N . PHE A 1 94 ? -6.494 6.980 2.394 1.00 98.31 94 PHE A N 1
ATOM 764 C CA . PHE A 1 94 ? -5.086 6.663 2.616 1.00 98.31 94 PHE A CA 1
ATOM 765 C C . PHE A 1 94 ? -4.258 7.947 2.719 1.00 98.31 94 PHE A C 1
ATOM 767 O O . PHE A 1 94 ? -4.451 8.887 1.947 1.00 98.31 94 PHE A O 1
ATOM 774 N N . VAL A 1 95 ? -3.303 7.947 3.639 1.00 98.19 95 VAL A N 1
ATOM 775 C CA . VAL A 1 95 ? -2.309 9.002 3.840 1.00 98.19 95 VAL A CA 1
ATOM 776 C C . VAL A 1 95 ? -0.948 8.466 3.407 1.00 98.19 95 VAL A C 1
ATOM 778 O O . VAL A 1 95 ? -0.660 7.287 3.603 1.00 98.19 95 VAL A O 1
ATOM 781 N N . ASP A 1 96 ? -0.142 9.316 2.777 1.00 97.81 96 ASP A N 1
ATOM 782 C CA . ASP A 1 96 ? 1.221 8.992 2.356 1.00 97.81 96 ASP A CA 1
ATOM 783 C C . ASP A 1 96 ? 2.199 9.197 3.521 1.00 97.81 96 ASP A C 1
ATOM 785 O O . ASP A 1 96 ? 2.221 10.260 4.141 1.00 97.81 96 ASP A O 1
ATOM 789 N N . PHE A 1 97 ? 2.987 8.166 3.817 1.00 97.62 97 PHE A N 1
ATOM 790 C CA . PHE A 1 97 ? 4.009 8.146 4.860 1.00 97.62 97 PHE A CA 1
ATOM 791 C C . PHE A 1 97 ? 5.417 7.944 4.290 1.00 97.62 97 PHE A C 1
ATOM 793 O O . PHE A 1 97 ? 6.339 7.648 5.057 1.00 97.62 97 PHE A O 1
ATOM 800 N N . SER A 1 98 ? 5.595 8.028 2.969 1.00 95.12 98 SER A N 1
ATOM 801 C CA . SER A 1 98 ? 6.889 7.853 2.309 1.00 95.12 98 SER A CA 1
ATOM 802 C C . SER A 1 98 ? 7.933 8.872 2.775 1.00 95.12 98 SER A C 1
ATOM 804 O O . SER A 1 98 ? 7.620 9.981 3.215 1.00 95.12 98 SER A O 1
ATOM 806 N N . LEU A 1 99 ? 9.203 8.466 2.728 1.00 93.44 99 LEU A N 1
ATOM 807 C CA . LEU A 1 99 ? 10.318 9.350 3.049 1.00 93.44 99 LEU A CA 1
ATOM 808 C C . LEU A 1 99 ? 10.632 10.254 1.842 1.00 93.44 99 LEU A C 1
ATOM 810 O O . LEU A 1 99 ? 10.346 9.890 0.698 1.00 93.44 99 LEU A O 1
ATOM 814 N N . PRO A 1 100 ? 11.252 11.428 2.054 1.00 92.44 100 PRO A N 1
ATOM 815 C CA . PRO A 1 100 ? 11.701 12.264 0.947 1.00 92.44 100 PRO A CA 1
ATOM 816 C C . PRO A 1 100 ? 12.591 11.480 -0.029 1.00 92.44 100 PRO A C 1
ATOM 818 O O . PRO A 1 100 ? 13.557 10.840 0.382 1.00 92.44 100 PRO A O 1
ATOM 821 N N . GLY A 1 101 ? 12.264 11.542 -1.321 1.00 90.62 101 GLY A N 1
ATOM 822 C CA . GLY A 1 101 ? 12.998 10.834 -2.376 1.00 90.62 101 GLY A CA 1
ATOM 823 C C . GLY A 1 101 ? 12.579 9.376 -2.602 1.00 90.62 101 GLY A C 1
ATOM 824 O O . GLY A 1 101 ? 13.195 8.706 -3.425 1.00 90.62 101 GLY A O 1
ATOM 825 N N . SER A 1 102 ? 11.548 8.870 -1.919 1.00 92.44 102 SER A N 1
ATOM 826 C CA . SER A 1 102 ? 11.001 7.542 -2.210 1.00 92.44 102 SER A CA 1
ATOM 827 C C . SER A 1 102 ? 10.343 7.484 -3.597 1.00 92.44 102 SER A C 1
ATOM 829 O O . SER A 1 102 ? 9.563 8.356 -3.984 1.00 92.44 102 SER A O 1
ATOM 831 N N . GLU A 1 103 ? 10.617 6.409 -4.339 1.00 90.44 103 GLU A N 1
ATOM 832 C CA . GLU A 1 103 ? 9.992 6.162 -5.647 1.00 90.44 103 GLU A CA 1
ATOM 833 C C . GLU A 1 103 ? 8.590 5.553 -5.545 1.00 90.44 103 GLU A C 1
ATOM 835 O O . GLU A 1 103 ? 7.757 5.748 -6.433 1.00 90.44 103 GLU A O 1
ATOM 840 N N . VAL A 1 104 ? 8.313 4.868 -4.436 1.00 95.31 104 VAL A N 1
ATOM 841 C CA . VAL A 1 104 ? 7.025 4.250 -4.122 1.00 95.31 104 VAL A CA 1
ATOM 842 C C . VAL A 1 104 ? 6.429 4.946 -2.903 1.00 95.31 104 VAL A C 1
ATOM 844 O O . VAL A 1 104 ? 7.114 5.158 -1.901 1.00 95.31 104 VAL A O 1
ATOM 847 N N . ALA A 1 105 ? 5.154 5.315 -2.994 1.00 96.81 105 ALA A N 1
ATOM 848 C CA . ALA A 1 105 ? 4.426 5.934 -1.899 1.00 96.81 105 ALA A CA 1
ATOM 849 C C . ALA A 1 105 ? 3.931 4.848 -0.934 1.00 96.81 105 ALA A C 1
ATOM 851 O O . ALA A 1 105 ? 3.050 4.055 -1.268 1.00 96.81 105 ALA A O 1
ATOM 852 N N . ALA A 1 106 ? 4.496 4.827 0.271 1.00 97.62 106 ALA A N 1
ATOM 853 C CA . ALA A 1 106 ? 4.066 3.967 1.365 1.00 97.62 106 ALA A CA 1
ATOM 854 C C . ALA A 1 106 ? 2.805 4.564 2.002 1.00 97.62 106 ALA A C 1
ATOM 856 O O . ALA A 1 106 ? 2.890 5.503 2.796 1.00 97.62 106 ALA A O 1
ATOM 857 N N . MET A 1 107 ? 1.631 4.053 1.639 1.00 98.44 107 MET A N 1
ATOM 858 C CA . MET A 1 107 ? 0.358 4.661 2.012 1.00 98.44 107 MET A CA 1
ATOM 859 C C . MET A 1 107 ? -0.431 3.794 2.991 1.00 98.44 107 MET A C 1
ATOM 861 O O . MET A 1 107 ? -0.607 2.596 2.774 1.00 98.44 107 MET A O 1
ATOM 865 N N . ALA A 1 108 ? -0.989 4.411 4.033 1.00 98.31 108 ALA A N 1
ATOM 866 C CA . ALA A 1 108 ? -1.795 3.715 5.033 1.00 98.31 108 ALA A CA 1
ATOM 867 C C . ALA A 1 108 ? -3.127 4.414 5.298 1.00 98.31 108 ALA A C 1
ATOM 869 O O . ALA A 1 108 ? -3.239 5.639 5.264 1.00 98.31 108 ALA A O 1
ATOM 870 N N . ARG A 1 109 ? -4.141 3.611 5.604 1.00 98.06 109 ARG A N 1
ATOM 871 C CA . ARG A 1 109 ? -5.459 4.038 6.059 1.00 98.06 109 ARG A CA 1
ATOM 872 C C . ARG A 1 109 ? -5.722 3.406 7.420 1.00 98.06 109 ARG A C 1
ATOM 874 O O . ARG A 1 109 ? -5.761 2.182 7.537 1.00 98.06 109 ARG A O 1
ATOM 881 N N . GLY A 1 110 ? -5.913 4.243 8.436 1.00 96.00 110 GLY A N 1
ATOM 882 C CA . GLY A 1 110 ? -6.209 3.788 9.793 1.00 96.00 110 GLY A CA 1
ATOM 883 C C . GLY A 1 110 ? -7.560 3.074 9.909 1.00 96.00 110 GLY A C 1
ATOM 884 O O . GLY A 1 110 ? -8.424 3.187 9.031 1.00 96.00 110 GLY A O 1
ATOM 885 N N . LYS A 1 111 ? -7.741 2.352 11.019 1.00 93.75 111 LYS A N 1
ATOM 886 C CA . LYS A 1 111 ? -9.033 1.782 11.421 1.00 93.75 111 LYS A CA 1
ATOM 887 C C . LYS A 1 111 ? -10.055 2.904 11.596 1.00 93.75 111 LYS A C 1
ATOM 889 O O . LYS A 1 111 ? -9.740 3.939 12.183 1.00 93.75 111 LYS A O 1
ATOM 894 N N . LYS A 1 112 ? -11.291 2.692 11.146 1.00 85.12 112 LYS A N 1
ATOM 895 C CA . LYS A 1 112 ? -12.396 3.543 11.593 1.00 85.12 112 LYS A CA 1
ATOM 896 C C . LYS A 1 112 ? -12.748 3.161 13.025 1.00 85.12 112 LYS A C 1
ATOM 898 O O . LYS A 1 112 ? -13.079 2.009 13.289 1.00 85.12 112 LYS A O 1
ATOM 903 N N . THR A 1 113 ? -12.660 4.114 13.943 1.00 67.56 113 THR A N 1
ATOM 904 C CA . THR A 1 113 ? -13.296 3.990 15.255 1.00 67.56 113 THR A CA 1
ATOM 905 C C . THR A 1 113 ? -14.812 3.984 15.070 1.00 67.56 113 THR A C 1
ATOM 907 O O . THR A 1 113 ? -15.334 4.789 14.295 1.00 67.56 113 THR A O 1
ATOM 910 N N . ALA A 1 114 ? -15.476 3.030 15.727 1.00 56.56 114 ALA A N 1
ATOM 911 C CA . ALA A 1 114 ? -16.933 2.952 15.808 1.00 56.56 114 ALA A CA 1
ATOM 912 C C . ALA A 1 114 ? -17.517 4.143 16.579 1.00 56.56 114 ALA A C 1
ATOM 914 O O . ALA A 1 114 ? -16.813 4.654 17.483 1.00 56.56 114 ALA A O 1
#

Nearest PDB structures (foldseek):
  7k09-assembly1_A  TM=6.547E-01  e=5.085E-05  Streptomyces alboniger
  5us1-assembly4_H  TM=8.140E-01  e=7.067E-03  Providencia stuartii
  6vr2-assembly1_B  TM=8.017E-01  e=7.554E-03  Providencia stuartii
  5us1-assembly1_A  TM=8.172E-01  e=1.472E-02  Providencia stuartii
  2gpy-assembly1_B  TM=2.864E-01  e=6.583E-01  Halalkalibacterium halodurans C-125

Mean predicted aligned error: 3.79 Å

Secondary structure (DSSP, 8-state):
-GGGS--SS-PPPTTS-HHHHHHHHHHHHHHHHHHHTT--EEEE------GGGTTSSHHHHHHHHHHHHHHHTT-EEEEEE-TTTHHHHHTTT-EE-PPTT-SSEEEEEPPPP-

InterPro domains:
  IPR000182 GNAT domain [PF00583] (32-94)
  IPR000182 GNAT domain [PS51186] (1-114)
  IPR016181 Acyl-CoA N-acyltransferase [SSF55729] (26-97)
  IPR052523 Trichothecene Biosynthesis Acetyltransferases [PTHR42791] (15-95)